Protein AF-A0A2C9JGE4-F1 (afdb_monomer)

Mean predicted aligned error: 16.13 Å

Solvent-accessible surface area (backbone atoms only — not comparable to full-atom values): 11971 Å² total; per-residue (Å²): 137,84,82,78,79,76,75,83,74,82,77,80,46,76,38,79,63,82,91,59,102,63,98,68,80,93,67,91,66,83,76,83,85,71,58,72,33,42,53,67,45,79,41,72,57,97,89,42,31,27,45,49,68,47,70,65,84,64,79,65,71,25,33,80,68,62,42,85,34,91,85,42,54,73,24,61,48,40,88,70,47,50,20,16,64,57,97,87,44,79,34,34,51,94,37,79,44,83,54,96,70,18,48,29,34,31,44,77,88,47,89,78,44,57,26,45,66,48,70,48,70,62,76,79,68,73,75,80,73,79,71,76,84,70,90,69,80,90,74,91,76,84,86,78,89,78,85,81,81,80,83,80,86,83,85,82,80,85,80,83,82,82,81,84,82,81,83,82,77,85,79,79,80,137

Organism: Biomphalaria glabrata (NCBI:txid6526)

pLDDT: mean 73.61, std 19.41, range [25.92, 98.44]

Secondary structure (DSSP, 8-state):
-------------------SSS---TTSSPPP---TTEEEEEEEETTEEEEEEEE--------SS-EE-TTSSS-EE-TTSSEEEETTEEEETT-EEEETTEEEEEE-SSTTS-PEEEEEE-------------------PPP-----PPPPP--------------PPPPP--

Foldseek 3Di:
DDDDPPPPPPPWAFADDDPDPDDDDNDDDDDDCPAQQWDWDFDADPNTTTTDIDGDDAQPQQAPQWDAQSNHSNGTDPPLGQWDDDPNDTARQVGWDQDPQWTKHWADPDRRHRTYIDTHHPPPPPPPPPPPPPPDDDDDDDDDDDDDDDDDDDDDDDDDDDDDDDDDDDDDDD

Radius of gyration: 33.03 Å; Cα contacts (8 Å, |Δi|>4): 211; chains: 1; bounding box: 76×42×100 Å

Sequence (174 aa):
MSYTTLGLTHSIFRCSCDVSEFSISLQDLPRPDFGPCANCDCVVDAGVAGWECSMVDCFDVPCVDKIPRPELCCADECPNGPNCAVNGVIISVDEVKLINGSKCYCVYEIATIPPRAVCDPITTTPKLTTRKITTTKSTTTRATTRKITTPKPTTTRATTKTTKKTTKKPIGKP

Structure (mmCIF, N/CA/C/O backbone):
data_AF-A0A2C9JGE4-F1
#
_entry.id   AF-A0A2C9JGE4-F1
#
loop_
_atom_site.group_PDB
_atom_site.id
_atom_site.type_symbol
_atom_site.label_atom_id
_atom_site.label_alt_id
_atom_site.label_comp_id
_atom_site.label_asym_id
_atom_site.label_entity_id
_atom_site.label_seq_id
_atom_site.pdbx_PDB_ins_code
_atom_site.Cartn_x
_atom_site.Cartn_y
_atom_site.Cartn_z
_atom_site.occupancy
_atom_site.B_iso_or_equiv
_atom_site.auth_seq_id
_atom_site.auth_comp_id
_atom_site.auth_asym_id
_atom_site.auth_atom_id
_atom_site.pdbx_PDB_model_num
ATOM 1 N N . MET A 1 1 ? 14.598 -17.400 10.108 1.00 33.09 1 MET A N 1
ATOM 2 C CA . MET A 1 1 ? 14.207 -16.552 8.965 1.00 33.09 1 MET A CA 1
ATOM 3 C C . MET A 1 1 ? 15.393 -16.518 8.025 1.00 33.09 1 MET A C 1
ATOM 5 O O . MET A 1 1 ? 16.404 -15.920 8.366 1.00 33.09 1 MET A O 1
ATOM 9 N N . SER A 1 2 ? 15.322 -17.283 6.939 1.00 25.92 2 SER A N 1
ATOM 10 C CA . SER A 1 2 ? 16.399 -17.385 5.955 1.00 25.92 2 SER A CA 1
ATOM 11 C C . SER A 1 2 ? 16.189 -16.295 4.914 1.00 25.92 2 SER A C 1
ATOM 13 O O . SER A 1 2 ? 15.206 -16.335 4.182 1.00 25.92 2 SER A O 1
ATOM 15 N N . TYR A 1 3 ? 17.080 -15.309 4.881 1.00 27.55 3 TYR A N 1
ATOM 16 C CA . TYR A 1 3 ? 17.153 -14.369 3.771 1.00 27.55 3 TYR A CA 1
ATOM 17 C C . TYR A 1 3 ? 17.863 -15.089 2.629 1.00 27.55 3 TYR A C 1
ATOM 19 O O . TYR A 1 3 ? 19.070 -15.319 2.687 1.00 27.55 3 TYR A O 1
ATOM 27 N N . THR A 1 4 ? 17.106 -15.525 1.626 1.00 31.81 4 THR A N 1
ATOM 28 C CA . THR A 1 4 ? 17.686 -16.026 0.382 1.00 31.81 4 THR A CA 1
ATOM 29 C C . THR A 1 4 ? 18.217 -14.817 -0.371 1.00 31.81 4 THR A C 1
ATOM 31 O O . THR A 1 4 ? 17.446 -14.029 -0.912 1.00 31.81 4 THR A O 1
ATOM 34 N N . THR A 1 5 ? 19.534 -14.638 -0.365 1.00 36.00 5 THR A N 1
ATOM 35 C CA . THR A 1 5 ? 20.222 -13.662 -1.205 1.00 36.00 5 THR A CA 1
ATOM 36 C C . THR A 1 5 ? 19.962 -14.048 -2.661 1.00 36.00 5 THR A C 1
ATOM 38 O O . THR A 1 5 ? 20.604 -14.951 -3.195 1.00 36.00 5 THR A O 1
ATOM 41 N N . LEU A 1 6 ? 18.969 -13.422 -3.295 1.00 37.75 6 LEU A N 1
ATOM 42 C CA . LEU A 1 6 ? 18.802 -13.488 -4.741 1.00 37.75 6 LEU A CA 1
ATOM 43 C C . LEU A 1 6 ? 20.005 -12.765 -5.342 1.00 37.75 6 LEU A C 1
ATOM 45 O O . LEU A 1 6 ? 20.086 -11.539 -5.319 1.00 37.75 6 LEU A O 1
ATOM 49 N N . GLY A 1 7 ? 20.986 -13.538 -5.805 1.00 36.44 7 GLY A N 1
ATOM 50 C CA . GLY A 1 7 ? 22.056 -13.006 -6.629 1.00 36.44 7 GLY A CA 1
ATOM 51 C C . GLY A 1 7 ? 21.426 -12.334 -7.842 1.00 36.44 7 GLY A C 1
ATOM 52 O O . GLY A 1 7 ? 20.781 -13.005 -8.645 1.00 36.44 7 GLY A O 1
ATOM 53 N N . LEU A 1 8 ? 21.595 -11.016 -7.958 1.00 38.72 8 LEU A N 1
ATOM 54 C CA . LEU A 1 8 ? 21.331 -10.285 -9.191 1.00 38.72 8 LEU A CA 1
ATOM 55 C C . LEU A 1 8 ? 22.283 -10.820 -10.267 1.00 38.72 8 LEU A C 1
ATOM 57 O O . LEU A 1 8 ? 23.401 -10.339 -10.443 1.00 38.72 8 LEU A O 1
ATOM 61 N N . THR A 1 9 ? 21.865 -11.861 -10.978 1.00 43.34 9 THR A N 1
ATOM 62 C CA . THR A 1 9 ? 22.486 -12.245 -12.240 1.00 43.34 9 THR A CA 1
ATOM 63 C C . THR A 1 9 ? 22.096 -11.189 -13.265 1.0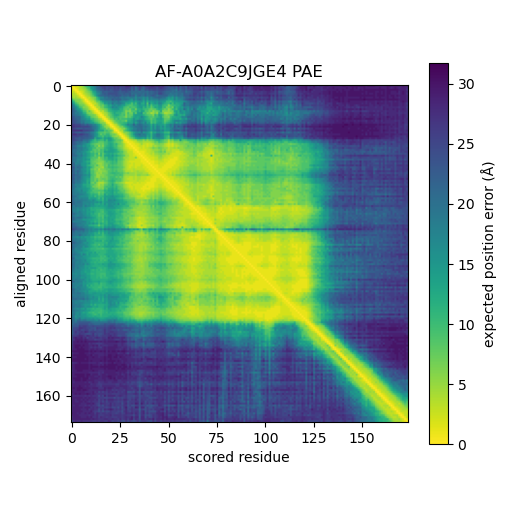0 43.34 9 THR A C 1
ATOM 65 O O . THR A 1 9 ? 20.995 -11.239 -13.814 1.00 43.34 9 THR A O 1
ATOM 68 N N . HIS A 1 10 ? 22.980 -10.216 -13.501 1.00 43.09 10 HIS A N 1
ATOM 69 C CA . HIS A 1 10 ? 22.865 -9.285 -14.622 1.00 43.09 10 HIS A CA 1
ATOM 70 C C . HIS A 1 10 ? 22.848 -10.092 -15.926 1.00 43.09 10 HIS A C 1
ATOM 72 O O . HIS A 1 10 ? 23.886 -10.516 -16.432 1.00 43.09 10 HIS A O 1
ATOM 78 N N . SER A 1 11 ? 21.656 -10.359 -16.449 1.00 47.31 11 SER A N 1
ATOM 79 C CA . SER A 1 11 ? 21.494 -10.953 -17.771 1.00 47.31 11 SER A CA 1
ATOM 80 C C . SER A 1 11 ? 21.630 -9.829 -18.788 1.00 47.31 11 SER A C 1
ATOM 82 O O . SER A 1 11 ? 20.723 -9.018 -18.943 1.00 47.31 11 SER A O 1
ATOM 84 N N . ILE A 1 12 ? 22.792 -9.740 -19.435 1.00 51.47 12 ILE A N 1
ATOM 85 C CA . ILE A 1 12 ? 23.049 -8.744 -20.478 1.00 51.47 12 ILE A CA 1
ATOM 86 C C . ILE A 1 12 ? 22.386 -9.239 -21.765 1.00 51.47 12 ILE A C 1
ATOM 88 O O . ILE A 1 12 ? 22.910 -10.120 -22.449 1.00 51.47 12 ILE A O 1
ATOM 92 N N . PHE A 1 13 ? 21.227 -8.680 -22.100 1.00 54.47 13 PHE A N 1
ATOM 93 C CA . PHE A 1 13 ? 20.600 -8.883 -23.403 1.00 54.47 13 PHE A CA 1
ATOM 94 C C . PHE A 1 13 ? 21.146 -7.830 -24.369 1.00 54.47 13 PHE A C 1
ATOM 96 O O . PHE A 1 13 ? 21.061 -6.636 -24.100 1.00 54.47 13 PHE A O 1
ATOM 103 N N . ARG A 1 14 ? 21.735 -8.248 -25.495 1.00 55.12 14 ARG A N 1
ATOM 104 C CA . ARG A 1 14 ? 22.193 -7.301 -26.523 1.00 55.12 14 ARG A CA 1
ATOM 105 C C . ARG A 1 14 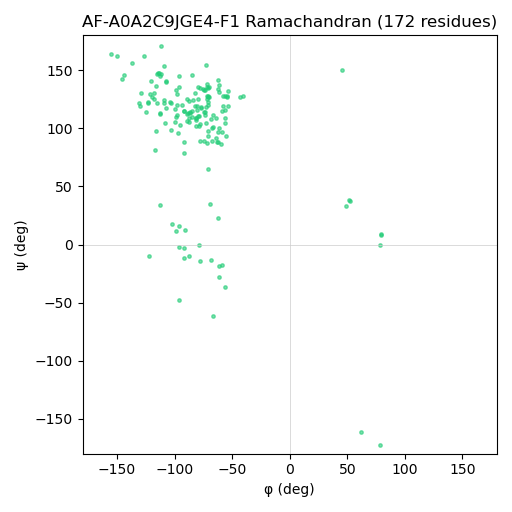? 20.985 -6.688 -27.227 1.00 55.12 14 ARG A C 1
ATOM 107 O O . ARG A 1 14 ? 20.062 -7.408 -27.599 1.00 55.12 14 ARG A O 1
ATOM 114 N N . CYS A 1 15 ? 21.006 -5.379 -27.420 1.00 62.41 15 CYS A N 1
ATOM 115 C CA . CYS A 1 15 ? 20.117 -4.675 -28.339 1.00 62.41 15 CYS A CA 1
ATOM 116 C C . CYS A 1 15 ? 20.957 -4.137 -29.498 1.00 62.41 15 CYS A C 1
ATOM 118 O O . CYS A 1 15 ? 22.181 -4.185 -29.443 1.00 62.41 15 CYS A O 1
ATOM 120 N N . SER A 1 16 ? 20.325 -3.623 -30.547 1.00 56.47 16 SER A N 1
ATOM 121 C CA . SER A 1 16 ? 21.031 -2.946 -31.633 1.00 56.47 16 SER A CA 1
ATOM 122 C C . SER A 1 16 ? 20.571 -1.493 -31.642 1.00 56.47 16 SER A C 1
ATOM 124 O O . SER A 1 16 ? 19.487 -1.199 -32.136 1.00 56.47 16 SER A O 1
ATOM 126 N N . CYS A 1 17 ? 21.349 -0.596 -31.035 1.00 54.62 17 CYS A N 1
ATOM 127 C CA . CYS A 1 17 ? 21.154 0.843 -31.184 1.00 54.62 17 CYS A CA 1
ATOM 128 C C . CYS A 1 17 ? 22.179 1.302 -32.219 1.00 54.62 17 CYS A C 1
ATOM 130 O O . CYS A 1 17 ? 23.378 1.319 -31.945 1.00 54.62 17 CYS A O 1
ATOM 132 N N . ASP A 1 18 ? 21.723 1.588 -33.433 1.00 53.44 18 ASP A N 1
ATOM 133 C CA . ASP A 1 18 ? 22.600 2.113 -34.472 1.00 53.44 18 ASP A CA 1
ATOM 134 C C . ASP A 1 18 ? 22.846 3.604 -34.196 1.00 53.44 18 ASP A C 1
ATOM 136 O O . ASP A 1 18 ? 21.903 4.393 -34.136 1.00 53.44 18 ASP A O 1
ATOM 140 N N . VAL A 1 19 ? 24.103 3.982 -33.951 1.00 53.53 19 VAL A N 1
ATOM 141 C CA . VAL A 1 19 ? 24.515 5.370 -33.644 1.00 53.53 19 VAL A CA 1
ATOM 142 C C . VAL A 1 19 ? 25.076 6.065 -34.892 1.00 53.53 19 VAL A C 1
ATOM 144 O O . VAL A 1 19 ? 25.687 7.127 -34.797 1.00 53.53 19 VAL A O 1
ATOM 147 N N . SER A 1 20 ? 24.908 5.475 -36.077 1.00 48.78 20 SER A N 1
ATOM 148 C CA . SER A 1 20 ? 25.459 6.009 -37.320 1.00 48.78 20 SER A CA 1
ATOM 149 C C . SER A 1 20 ? 24.370 6.603 -38.218 1.00 48.78 20 SER A C 1
ATOM 151 O O . SER A 1 20 ? 23.279 6.060 -38.344 1.00 48.78 20 SER A O 1
ATOM 153 N N . GLU A 1 21 ? 24.662 7.744 -38.851 1.00 54.75 21 GLU A N 1
ATOM 154 C CA . GLU A 1 21 ? 23.792 8.499 -39.776 1.00 54.75 21 GLU A CA 1
ATOM 155 C C . GLU A 1 21 ? 23.385 7.740 -41.065 1.00 54.75 21 GLU A C 1
ATOM 157 O O . GLU A 1 21 ? 23.016 8.358 -42.064 1.00 54.75 21 GLU A O 1
ATOM 162 N N . PHE A 1 22 ? 23.411 6.408 -41.087 1.00 46.97 22 PHE A N 1
ATOM 163 C CA . PHE A 1 22 ? 22.926 5.612 -42.208 1.00 46.97 22 PHE A CA 1
ATOM 164 C C . PHE A 1 22 ? 21.727 4.770 -41.791 1.00 46.97 22 PHE A C 1
ATOM 166 O O . PHE A 1 22 ? 21.766 3.971 -40.867 1.00 46.97 22 PHE A O 1
ATOM 173 N N . SER A 1 23 ? 20.631 5.005 -42.501 1.00 53.22 23 SER A N 1
ATOM 174 C CA . SER A 1 23 ? 19.290 4.497 -42.259 1.00 53.22 23 SER A CA 1
ATOM 175 C C . SER A 1 23 ? 19.237 2.969 -42.175 1.00 53.22 23 SER A C 1
ATOM 177 O O . SER A 1 23 ? 19.051 2.293 -43.186 1.00 53.22 23 SER A O 1
ATOM 179 N N . ILE A 1 24 ? 19.337 2.424 -40.966 1.00 45.03 24 ILE A N 1
ATOM 180 C CA . ILE A 1 24 ? 18.961 1.043 -40.670 1.00 45.03 24 ILE A CA 1
ATOM 181 C C . ILE A 1 24 ? 17.827 1.089 -39.647 1.00 45.03 24 ILE A C 1
ATOM 183 O O . ILE A 1 24 ? 17.885 1.780 -38.633 1.00 45.03 24 ILE A O 1
ATOM 187 N N . SER A 1 25 ? 16.731 0.423 -40.006 1.00 51.38 25 SER A N 1
ATOM 188 C CA . SER A 1 25 ? 15.467 0.414 -39.276 1.00 51.38 25 SER A CA 1
ATOM 189 C C . SER A 1 25 ? 15.673 -0.085 -37.846 1.00 51.38 25 SER A C 1
ATOM 191 O O . SER A 1 25 ? 16.226 -1.159 -37.629 1.00 51.38 25 SER A O 1
ATOM 193 N N . LEU A 1 26 ? 15.195 0.688 -36.873 1.00 48.06 26 LEU A N 1
ATOM 194 C CA . LEU A 1 26 ? 15.329 0.479 -35.427 1.00 48.06 26 LEU A CA 1
ATOM 195 C C . LEU A 1 26 ? 14.515 -0.732 -34.892 1.00 48.06 26 LEU A C 1
ATOM 197 O O . LEU A 1 26 ? 13.915 -0.637 -33.824 1.00 48.06 26 LEU A O 1
ATOM 201 N N . GLN A 1 27 ? 14.378 -1.826 -35.654 1.00 53.69 27 GLN A N 1
ATOM 202 C CA . GLN A 1 27 ? 13.270 -2.785 -35.489 1.00 53.69 27 GLN A CA 1
ATOM 203 C C . GLN A 1 27 ? 13.634 -4.249 -35.206 1.00 53.69 27 GLN A C 1
ATOM 205 O O . GLN A 1 27 ? 12.733 -5.003 -34.848 1.00 53.69 27 GLN A O 1
ATOM 210 N N . ASP A 1 28 ? 14.890 -4.689 -35.295 1.00 59.59 28 ASP A N 1
ATOM 211 C CA . ASP A 1 28 ? 15.111 -6.141 -35.441 1.00 59.59 28 ASP A CA 1
ATOM 212 C C . ASP A 1 28 ? 15.311 -6.947 -34.146 1.00 59.59 28 ASP A C 1
ATOM 214 O O . ASP A 1 28 ? 15.378 -8.175 -34.208 1.00 59.59 28 ASP A O 1
ATOM 218 N N . LEU A 1 29 ? 15.339 -6.321 -32.962 1.00 64.50 29 LEU A N 1
ATOM 219 C CA . LEU A 1 29 ? 15.321 -7.063 -31.695 1.00 64.50 29 LEU A C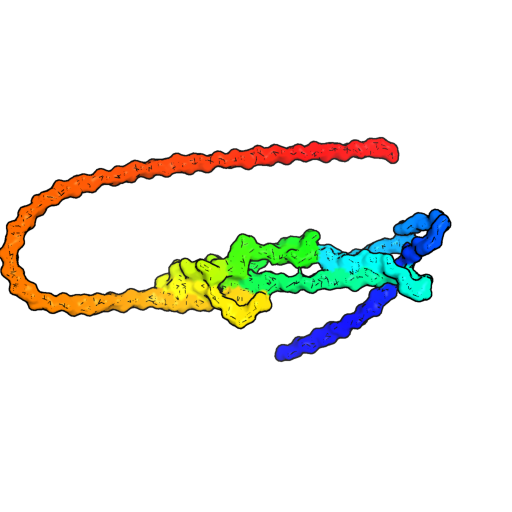A 1
ATOM 220 C C . LEU A 1 29 ? 14.145 -6.627 -30.815 1.00 64.50 29 LEU A C 1
ATOM 222 O O . LEU A 1 29 ? 14.051 -5.445 -30.471 1.00 64.50 29 LEU A O 1
ATOM 226 N N . PRO A 1 30 ? 13.252 -7.557 -30.423 1.00 77.44 30 PRO A N 1
ATOM 227 C CA . PRO A 1 30 ? 12.139 -7.221 -29.552 1.00 77.44 30 PRO A CA 1
ATOM 228 C C . PRO A 1 30 ? 12.676 -6.726 -28.206 1.00 77.44 30 PRO A C 1
ATOM 230 O O . PRO A 1 30 ? 13.569 -7.342 -27.617 1.00 77.44 30 PRO A O 1
ATOM 233 N N . ARG A 1 31 ? 12.120 -5.611 -27.715 1.00 79.19 31 ARG A N 1
ATOM 234 C CA . ARG A 1 31 ? 12.348 -5.153 -26.340 1.00 79.19 31 ARG A CA 1
ATOM 235 C C . ARG A 1 31 ? 12.010 -6.307 -25.386 1.00 79.19 31 ARG A C 1
ATOM 237 O O . ARG A 1 31 ? 10.941 -6.899 -25.549 1.00 79.19 31 ARG A O 1
ATOM 244 N N . PRO A 1 32 ? 12.879 -6.627 -24.411 1.00 83.81 32 PRO A N 1
ATOM 245 C CA . PRO A 1 32 ? 12.576 -7.631 -23.406 1.00 83.81 32 PRO A CA 1
ATOM 246 C C . PRO A 1 32 ? 11.258 -7.302 -22.701 1.00 83.81 32 PRO A C 1
ATOM 248 O O . PRO A 1 32 ? 11.073 -6.186 -22.209 1.00 83.81 32 PRO A O 1
ATOM 251 N N . ASP A 1 33 ? 10.347 -8.269 -22.664 1.00 86.88 33 ASP A N 1
ATOM 252 C CA . ASP A 1 33 ? 9.086 -8.145 -21.942 1.00 86.88 33 ASP A CA 1
ATOM 253 C C . ASP A 1 33 ? 9.256 -8.694 -20.523 1.00 86.88 33 ASP A C 1
ATOM 255 O O . ASP A 1 33 ? 9.058 -9.878 -20.252 1.00 86.88 33 ASP A O 1
ATOM 259 N N . PHE A 1 34 ? 9.686 -7.820 -19.618 1.00 85.62 34 PHE A N 1
ATOM 260 C CA . PHE A 1 34 ? 9.758 -8.097 -18.182 1.00 85.62 34 PHE A CA 1
ATOM 261 C C . PHE A 1 34 ? 8.513 -7.571 -17.438 1.00 85.62 34 PHE A C 1
ATOM 263 O O . PHE A 1 34 ? 8.528 -7.436 -16.213 1.00 85.62 34 PHE A O 1
ATOM 270 N N . GLY A 1 35 ? 7.431 -7.262 -18.161 1.00 87.69 35 GLY A N 1
ATOM 271 C CA . GLY A 1 35 ? 6.208 -6.698 -17.598 1.00 87.69 35 GLY A CA 1
ATOM 272 C C . GLY A 1 35 ? 6.286 -5.192 -17.302 1.00 87.69 35 GLY A C 1
ATOM 273 O O . GLY A 1 35 ? 7.257 -4.518 -17.658 1.00 87.69 35 GLY A O 1
ATOM 274 N N . PRO A 1 36 ? 5.258 -4.629 -16.637 1.00 88.50 36 PRO A N 1
ATOM 275 C CA . PRO A 1 36 ? 5.125 -3.183 -16.445 1.00 88.50 36 PRO A CA 1
ATOM 276 C C . PRO A 1 36 ? 6.183 -2.582 -15.506 1.00 88.50 36 PRO A C 1
ATOM 278 O O . PRO A 1 36 ? 6.315 -1.362 -15.453 1.00 88.50 36 PRO A O 1
ATOM 281 N N . CYS A 1 37 ? 6.921 -3.416 -14.764 1.00 88.38 37 CYS A N 1
ATOM 282 C CA . CYS A 1 37 ? 7.934 -2.985 -13.799 1.00 88.38 37 CYS A CA 1
ATOM 283 C C . CYS A 1 37 ? 9.328 -2.756 -14.353 1.00 88.38 37 CYS A C 1
ATOM 285 O O . CYS A 1 37 ? 10.176 -2.221 -13.637 1.00 88.38 37 CYS A O 1
ATOM 287 N N . ALA A 1 38 ? 9.581 -3.148 -15.595 1.00 91.62 38 ALA A N 1
ATOM 288 C CA . ALA A 1 38 ? 10.880 -2.949 -16.200 1.00 91.62 38 ALA A CA 1
ATOM 289 C C . ALA A 1 38 ? 10.845 -1.780 -17.175 1.00 91.62 38 ALA A C 1
ATOM 291 O O . ALA A 1 38 ? 10.126 -1.799 -18.182 1.00 91.62 38 ALA A O 1
ATOM 292 N N . ASN A 1 39 ? 11.696 -0.791 -16.921 1.00 89.06 39 ASN A N 1
ATOM 293 C CA . ASN A 1 39 ? 12.055 0.159 -17.951 1.00 89.06 39 ASN A CA 1
ATOM 294 C C . ASN A 1 39 ? 13.389 -0.249 -18.576 1.00 89.06 39 ASN A C 1
ATOM 296 O O . ASN A 1 39 ? 14.424 -0.202 -17.917 1.00 89.06 39 ASN A O 1
ATOM 300 N N . CYS A 1 40 ? 13.332 -0.680 -19.833 1.00 89.06 40 CYS A N 1
ATOM 301 C CA . CYS A 1 40 ? 14.493 -1.090 -20.605 1.00 89.06 40 CYS A CA 1
ATOM 302 C C . CYS A 1 40 ? 14.769 -0.059 -21.683 1.00 89.06 40 CYS A C 1
ATOM 304 O O . CYS A 1 40 ? 13.917 0.164 -22.551 1.00 89.06 40 CYS A O 1
ATOM 306 N N . ASP A 1 41 ? 15.973 0.490 -21.640 1.00 88.31 41 ASP A N 1
ATOM 307 C CA . ASP A 1 41 ? 16.486 1.421 -22.624 1.00 88.31 41 ASP A CA 1
ATOM 308 C C . ASP A 1 41 ? 17.642 0.774 -23.393 1.00 88.31 41 ASP A C 1
ATOM 310 O O . ASP A 1 41 ? 18.401 -0.054 -22.887 1.00 88.31 41 ASP A O 1
ATOM 314 N N . CYS A 1 42 ? 17.716 1.109 -24.675 1.00 86.94 42 CYS A N 1
ATOM 315 C CA . CYS A 1 42 ? 18.782 0.682 -25.569 1.00 86.94 42 CYS A CA 1
ATOM 316 C C . CYS A 1 42 ? 19.966 1.623 -25.328 1.00 86.94 42 CYS A C 1
ATOM 318 O O . CYS A 1 42 ? 19.884 2.795 -25.700 1.00 86.94 42 CYS A O 1
ATOM 320 N N . VAL A 1 43 ? 21.042 1.143 -24.707 1.00 87.00 43 VAL A N 1
ATOM 321 C CA . VAL A 1 43 ? 22.244 1.951 -24.457 1.00 87.00 43 VAL A CA 1
ATOM 322 C C . VAL A 1 43 ? 23.412 1.444 -25.290 1.00 87.00 43 VAL A C 1
ATOM 324 O O . VAL A 1 43 ? 23.530 0.250 -25.565 1.00 87.00 43 VAL A O 1
ATOM 327 N N . VAL A 1 44 ? 24.280 2.363 -25.715 1.00 85.31 44 VAL A N 1
ATOM 328 C CA . VAL A 1 44 ? 25.531 2.029 -26.403 1.00 85.31 44 VAL A CA 1
ATOM 329 C C . VAL A 1 44 ? 26.682 2.414 -25.502 1.00 85.31 44 VAL A C 1
ATOM 331 O O . VAL A 1 44 ? 26.926 3.598 -25.286 1.00 85.31 44 VAL A O 1
ATOM 334 N N . ASP A 1 45 ? 27.395 1.409 -25.009 1.00 84.69 45 ASP A N 1
ATOM 335 C CA . ASP A 1 45 ? 28.590 1.594 -24.196 1.00 84.69 45 ASP A CA 1
ATOM 336 C C . ASP A 1 45 ? 29.794 0.974 -24.912 1.00 84.69 45 ASP A C 1
ATOM 338 O O . ASP A 1 45 ? 29.730 -0.146 -25.422 1.00 84.69 45 ASP A O 1
ATOM 342 N N . ALA A 1 46 ? 30.879 1.740 -25.031 1.00 87.12 46 ALA A N 1
ATOM 343 C CA . ALA A 1 46 ? 32.095 1.358 -25.756 1.00 87.12 46 ALA A CA 1
ATOM 344 C C . ALA A 1 46 ? 31.862 0.789 -27.182 1.00 87.12 46 ALA A C 1
ATOM 346 O O . ALA A 1 46 ? 32.599 -0.082 -27.644 1.00 87.12 46 ALA A O 1
ATOM 347 N N . GLY A 1 47 ? 30.836 1.277 -27.893 1.00 84.00 47 GLY A N 1
ATOM 348 C CA . GLY A 1 47 ? 30.486 0.817 -29.246 1.00 84.00 47 GLY A CA 1
ATOM 349 C C . GLY A 1 47 ? 29.708 -0.503 -29.293 1.00 84.00 47 GLY A C 1
ATOM 350 O O . GLY A 1 47 ? 29.487 -1.042 -30.376 1.00 84.00 47 GLY A O 1
ATOM 351 N N . VAL A 1 48 ? 29.276 -1.024 -28.143 1.00 80.12 48 VAL A N 1
ATOM 352 C CA . VAL A 1 48 ? 28.408 -2.198 -28.038 1.00 80.12 48 VAL A CA 1
ATOM 353 C C . VAL A 1 48 ? 27.030 -1.750 -27.570 1.00 80.12 48 VAL A C 1
ATOM 355 O O . VAL A 1 48 ? 26.890 -1.133 -26.519 1.00 80.12 48 VAL A O 1
ATOM 358 N N . ALA A 1 49 ? 26.004 -2.084 -28.347 1.00 83.75 49 ALA A N 1
ATOM 359 C CA . ALA A 1 49 ? 24.623 -1.855 -27.959 1.00 83.75 49 ALA A CA 1
ATOM 360 C C . ALA A 1 49 ? 24.113 -2.980 -27.030 1.00 83.75 49 ALA A C 1
ATOM 362 O O . ALA A 1 49 ? 24.283 -4.176 -27.305 1.00 83.75 49 ALA A O 1
ATOM 363 N N . GLY A 1 50 ? 23.504 -2.599 -25.908 1.00 84.12 50 GLY A N 1
ATOM 364 C CA . GLY A 1 50 ? 22.929 -3.495 -24.903 1.00 84.12 50 GLY A CA 1
ATOM 365 C C . GLY A 1 50 ? 21.647 -2.933 -24.287 1.00 84.12 50 GLY A C 1
ATOM 366 O O . GLY A 1 50 ? 21.488 -1.721 -24.155 1.00 84.12 50 GLY A O 1
ATOM 367 N N . TRP A 1 51 ? 20.702 -3.813 -23.948 1.00 84.06 51 TRP A N 1
ATOM 368 C CA . TRP A 1 51 ? 19.538 -3.416 -23.165 1.00 84.06 51 TRP A CA 1
ATOM 369 C C . TRP A 1 51 ? 19.994 -3.172 -21.733 1.00 84.06 51 TRP A C 1
ATOM 371 O O . TRP A 1 51 ? 20.447 -4.097 -21.055 1.00 84.06 51 TRP A O 1
ATOM 381 N N . GLU A 1 52 ? 19.833 -1.945 -21.266 1.00 87.94 52 GLU A N 1
ATOM 382 C CA . GLU A 1 52 ? 19.937 -1.613 -19.857 1.00 87.94 52 GLU A CA 1
ATOM 383 C C . GLU A 1 52 ? 18.523 -1.540 -19.294 1.00 87.94 52 GLU A C 1
ATOM 385 O O . GLU A 1 52 ? 17.724 -0.672 -19.645 1.00 87.94 52 GLU A O 1
ATOM 390 N N . CYS A 1 53 ? 18.185 -2.521 -18.461 1.00 89.88 53 CYS A N 1
ATOM 391 C CA . CYS A 1 53 ? 16.885 -2.602 -17.821 1.00 89.88 53 CYS A CA 1
ATOM 392 C C . CYS A 1 53 ? 17.005 -2.186 -16.361 1.00 89.88 53 CYS A C 1
ATOM 394 O O . CYS A 1 53 ? 17.733 -2.800 -15.583 1.00 89.88 53 CYS A O 1
ATOM 396 N N . SER A 1 54 ? 16.229 -1.178 -15.989 1.00 91.31 54 SER A N 1
ATOM 397 C CA . SER A 1 54 ? 15.961 -0.821 -14.603 1.00 91.31 54 SER A CA 1
ATOM 398 C C . SER A 1 54 ? 14.647 -1.464 -14.167 1.00 91.31 54 SER A C 1
ATOM 400 O O . SER A 1 54 ? 13.660 -1.459 -14.907 1.00 91.31 54 SER A O 1
ATOM 402 N N . MET A 1 55 ? 14.639 -2.049 -12.972 1.00 89.50 55 MET A N 1
ATOM 403 C CA . MET A 1 55 ? 13.416 -2.525 -12.330 1.00 89.50 55 MET A CA 1
ATOM 404 C C . MET A 1 55 ? 12.959 -1.480 -11.321 1.00 89.50 55 MET A C 1
ATOM 406 O O . MET A 1 55 ? 13.766 -0.956 -10.555 1.00 89.50 55 MET A O 1
ATOM 410 N N . VAL A 1 56 ? 11.671 -1.153 -11.343 1.00 89.31 56 VAL A N 1
ATOM 411 C CA . VAL A 1 56 ? 11.076 -0.270 -10.340 1.00 89.31 56 VAL A CA 1
ATOM 412 C C . VAL A 1 56 ? 10.801 -1.092 -9.087 1.00 89.31 56 VAL A C 1
ATOM 414 O O . VAL A 1 56 ? 9.969 -1.998 -9.108 1.00 89.31 56 VAL A O 1
ATOM 417 N N . ASP A 1 57 ? 11.486 -0.759 -7.995 1.00 87.06 57 ASP A N 1
ATOM 418 C CA . ASP A 1 57 ? 11.167 -1.311 -6.682 1.00 87.06 57 ASP A CA 1
ATOM 419 C C . ASP A 1 57 ? 9.852 -0.713 -6.183 1.00 87.06 57 ASP A C 1
ATOM 421 O O . ASP A 1 57 ? 9.708 0.502 -6.011 1.00 87.06 57 ASP A O 1
ATOM 425 N N . CYS A 1 58 ? 8.876 -1.581 -5.939 1.00 85.00 58 CYS A N 1
ATOM 426 C CA . CYS A 1 58 ? 7.604 -1.180 -5.369 1.00 85.00 58 CYS A CA 1
ATOM 427 C C . CYS A 1 58 ? 7.672 -1.228 -3.848 1.00 85.00 58 CYS A C 1
ATOM 429 O O . CYS A 1 58 ? 7.962 -2.265 -3.252 1.00 85.00 58 CYS A O 1
ATOM 431 N N . PHE A 1 59 ? 7.350 -0.106 -3.211 1.00 83.81 59 PHE A N 1
ATOM 432 C CA . PHE A 1 59 ? 7.072 -0.098 -1.784 1.00 83.81 59 PHE A CA 1
ATOM 433 C C . PHE A 1 59 ? 5.656 -0.615 -1.570 1.00 83.81 59 PHE A C 1
ATOM 435 O O . PHE A 1 59 ? 4.684 0.055 -1.922 1.00 83.81 59 PHE A O 1
ATOM 442 N N . ASP A 1 60 ? 5.549 -1.811 -0.998 1.00 81.25 60 ASP A N 1
ATOM 443 C CA . ASP A 1 60 ? 4.266 -2.362 -0.589 1.00 81.25 60 ASP A CA 1
ATOM 444 C C . ASP A 1 60 ? 3.605 -1.420 0.417 1.00 81.25 60 ASP A C 1
ATOM 446 O O . ASP A 1 60 ? 4.107 -1.213 1.525 1.00 81.25 60 ASP A O 1
ATOM 450 N N . VAL A 1 61 ? 2.466 -0.841 0.029 1.00 83.19 61 VAL A N 1
ATOM 451 C CA . VAL A 1 61 ? 1.676 -0.028 0.949 1.00 83.19 61 VAL A CA 1
ATOM 452 C C . VAL A 1 61 ? 1.036 -0.970 1.978 1.00 83.19 61 VAL A C 1
ATOM 454 O O . VAL A 1 61 ? 0.315 -1.898 1.604 1.00 83.19 61 VAL A O 1
ATOM 457 N N . PRO A 1 62 ? 1.287 -0.759 3.279 1.00 84.31 62 PRO A N 1
ATOM 458 C CA . PRO A 1 62 ? 0.842 -1.662 4.332 1.00 84.31 62 PRO A CA 1
ATOM 459 C C . PRO A 1 62 ? -0.674 -1.531 4.585 1.00 84.31 62 PRO A C 1
ATOM 461 O O . PRO A 1 62 ? -1.108 -0.745 5.427 1.00 84.31 62 PRO A O 1
ATOM 464 N N . CYS A 1 63 ? -1.498 -2.299 3.867 1.00 91.12 63 CYS A N 1
ATOM 465 C CA . CYS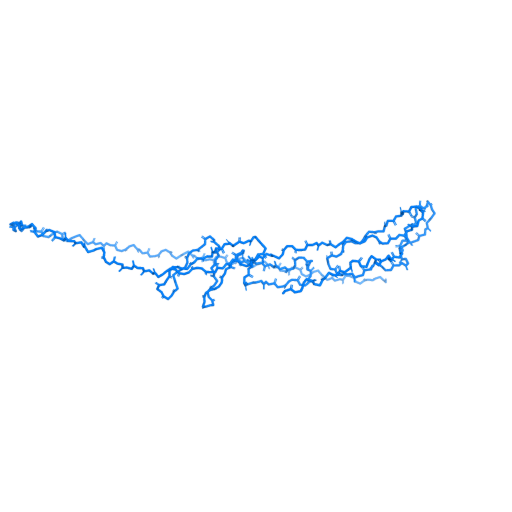 A 1 63 ? -2.951 -2.379 4.067 1.00 91.12 63 CYS A CA 1
ATOM 466 C C . CYS A 1 63 ? -3.467 -3.822 3.995 1.00 91.12 63 CYS A C 1
ATOM 468 O O . CYS A 1 63 ? -2.842 -4.692 3.387 1.00 91.12 63 CYS A O 1
ATOM 470 N N . VAL A 1 64 ? -4.616 -4.089 4.623 1.00 92.69 64 VAL A N 1
ATOM 471 C CA . VAL A 1 64 ? -5.234 -5.428 4.634 1.00 92.69 64 VAL A CA 1
ATOM 472 C C . VAL A 1 64 ? -6.240 -5.647 3.499 1.00 92.69 64 VAL A C 1
ATOM 474 O O . VAL A 1 64 ? -6.656 -6.778 3.265 1.00 92.69 64 VAL A O 1
ATOM 477 N N . ASP A 1 65 ? -6.629 -4.589 2.787 1.00 91.88 65 ASP A N 1
ATOM 478 C CA . ASP A 1 65 ? -7.617 -4.580 1.698 1.00 91.88 65 ASP A CA 1
ATOM 479 C C . ASP A 1 65 ? -6.991 -4.276 0.327 1.00 91.88 65 ASP A C 1
ATOM 481 O O . ASP A 1 65 ? -7.609 -3.655 -0.539 1.00 91.88 65 ASP A O 1
ATOM 485 N N . LYS A 1 66 ? -5.752 -4.738 0.145 1.00 92.06 66 LYS A N 1
ATOM 486 C CA . LYS A 1 66 ? -4.950 -4.587 -1.071 1.00 92.06 66 LYS A CA 1
ATOM 487 C C . LYS A 1 66 ? -5.702 -5.111 -2.303 1.00 92.06 66 LYS A C 1
ATOM 489 O O . LYS A 1 66 ? -6.136 -6.267 -2.318 1.00 92.06 66 LYS A O 1
ATOM 494 N N . ILE A 1 67 ? -5.830 -4.287 -3.345 1.00 92.25 67 ILE A N 1
ATOM 495 C CA . ILE A 1 67 ? -6.420 -4.685 -4.632 1.00 92.25 67 ILE A CA 1
ATOM 496 C C . ILE A 1 67 ? -5.308 -4.790 -5.685 1.00 92.25 67 ILE A C 1
ATOM 498 O O . ILE A 1 67 ? -4.721 -3.759 -6.016 1.00 92.25 67 ILE A O 1
ATOM 502 N N . PRO A 1 68 ? -5.054 -5.983 -6.258 1.00 88.25 68 PRO A N 1
ATOM 503 C CA . PRO A 1 68 ? -4.029 -6.151 -7.282 1.00 88.25 68 PRO A CA 1
ATOM 504 C C . PRO A 1 68 ? -4.464 -5.551 -8.630 1.00 88.25 68 PRO A C 1
ATOM 506 O O . PRO A 1 68 ? -5.566 -5.814 -9.121 1.00 88.25 68 PRO A O 1
ATOM 509 N N . ARG A 1 69 ? -3.569 -4.781 -9.252 1.00 89.75 69 ARG A N 1
ATOM 510 C CA . ARG A 1 69 ? -3.689 -4.153 -10.583 1.00 89.75 69 ARG A CA 1
ATOM 511 C C . ARG A 1 69 ? -2.616 -4.688 -11.545 1.00 89.75 69 ARG A C 1
ATOM 513 O O . ARG A 1 69 ? -1.591 -4.033 -11.720 1.00 89.75 69 ARG A O 1
ATOM 520 N N . PRO A 1 70 ? -2.800 -5.864 -12.170 1.00 84.44 70 PRO A N 1
ATOM 521 C CA . PRO A 1 70 ? -1.761 -6.507 -12.988 1.00 84.44 70 PRO A CA 1
ATOM 522 C C . PRO A 1 70 ? -1.259 -5.654 -14.168 1.00 84.44 70 PRO A C 1
ATOM 524 O O . PRO A 1 70 ? -0.207 -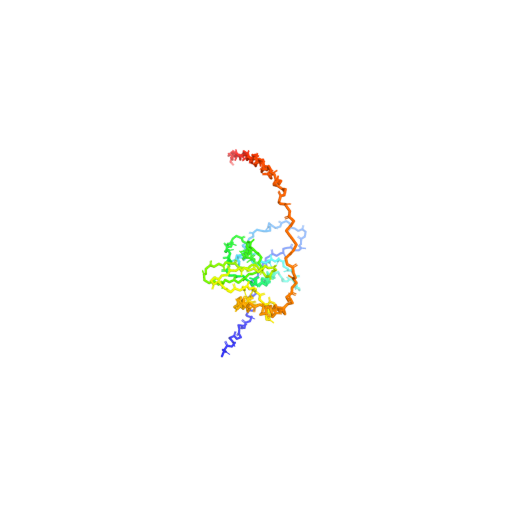5.937 -14.733 1.00 84.44 70 PRO A O 1
ATOM 527 N N . GLU A 1 71 ? -2.008 -4.625 -14.559 1.00 88.44 71 GLU A N 1
ATOM 528 C CA . GLU A 1 71 ? -1.648 -3.656 -15.591 1.00 88.44 71 GLU A CA 1
ATOM 529 C C . GLU A 1 71 ? -0.649 -2.573 -15.139 1.00 88.44 71 GLU A C 1
ATOM 531 O O . GLU A 1 71 ? -0.094 -1.868 -15.982 1.00 88.44 71 GLU A O 1
ATOM 536 N N . LEU A 1 72 ? -0.421 -2.419 -13.834 1.00 87.75 72 LEU A N 1
ATOM 537 C CA . LEU A 1 72 ? 0.521 -1.462 -13.252 1.00 87.75 72 LEU A CA 1
ATOM 538 C C . LEU A 1 72 ? 1.728 -2.204 -12.671 1.00 87.75 72 LEU A C 1
ATOM 540 O O . LEU A 1 72 ? 1.620 -3.356 -12.269 1.00 87.75 72 LEU A O 1
ATOM 544 N N . CYS A 1 73 ? 2.883 -1.539 -12.597 1.00 86.50 73 CYS A N 1
ATOM 545 C CA . CYS A 1 73 ? 4.043 -2.126 -11.927 1.00 86.50 73 CYS A CA 1
ATOM 546 C C . CYS A 1 73 ? 3.801 -2.279 -10.421 1.00 86.50 73 CYS A C 1
ATOM 548 O O . CYS A 1 73 ? 3.775 -3.379 -9.878 1.00 86.50 73 CYS A O 1
ATOM 550 N N . CYS A 1 74 ? 3.586 -1.145 -9.755 1.00 84.69 74 CYS A N 1
ATOM 551 C CA . CYS A 1 74 ? 3.278 -1.099 -8.335 1.00 84.69 74 CYS A CA 1
ATOM 552 C C . CYS A 1 74 ? 1.766 -1.135 -8.203 1.00 84.69 74 CYS A C 1
ATOM 554 O O . CYS A 1 74 ? 1.083 -0.118 -8.115 1.00 84.69 74 CYS A O 1
ATOM 556 N N . ALA A 1 75 ? 1.272 -2.353 -8.355 1.00 64.88 75 ALA A N 1
ATOM 557 C CA . ALA A 1 75 ? -0.101 -2.689 -8.666 1.00 64.88 75 ALA A CA 1
ATOM 558 C C . ALA A 1 75 ? -1.059 -2.634 -7.484 1.00 64.88 75 ALA A C 1
ATOM 560 O O . ALA A 1 75 ? -2.233 -2.949 -7.637 1.00 64.88 75 ALA A O 1
ATOM 561 N N . ASP A 1 76 ? -0.579 -2.297 -6.302 1.00 84.00 76 ASP A N 1
ATOM 562 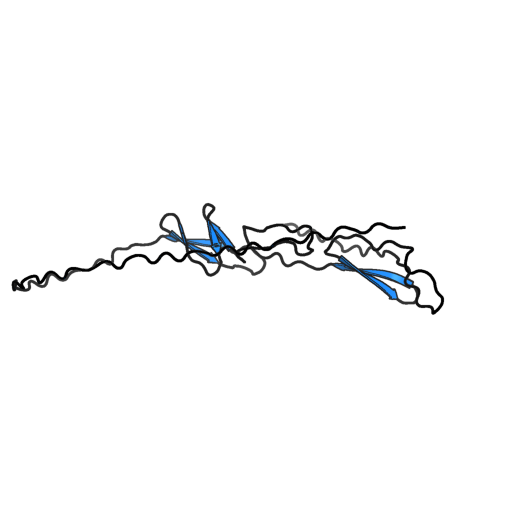C CA . ASP A 1 76 ? -1.366 -2.515 -5.115 1.00 84.00 76 ASP A CA 1
ATOM 563 C C . ASP A 1 76 ? -1.967 -1.217 -4.621 1.00 84.00 76 ASP A C 1
ATOM 565 O O . ASP A 1 76 ? -1.335 -0.389 -3.965 1.00 84.00 76 ASP A O 1
ATOM 569 N N . GLU A 1 77 ? -3.230 -1.046 -4.984 1.00 88.56 77 GLU A N 1
ATOM 570 C CA . GLU A 1 77 ? -4.037 0.055 -4.504 1.00 88.56 77 GLU A CA 1
ATOM 571 C C . GLU A 1 77 ? -4.631 -0.331 -3.148 1.00 88.56 77 GLU A C 1
ATOM 573 O O . GLU A 1 77 ? -5.310 -1.352 -3.012 1.00 88.56 77 GLU A O 1
ATOM 578 N N . CYS A 1 78 ? -4.381 0.507 -2.146 1.00 90.94 78 CYS A N 1
ATOM 579 C CA . CYS A 1 78 ? -5.057 0.449 -0.857 1.00 90.94 78 CYS A CA 1
ATOM 580 C C . CYS A 1 78 ? -6.196 1.476 -0.884 1.00 90.94 78 CYS A C 1
ATOM 582 O O . CYS A 1 78 ? -5.941 2.662 -0.645 1.00 90.94 78 CYS A O 1
ATOM 584 N N . PRO A 1 79 ? -7.444 1.080 -1.197 1.00 91.50 79 PRO A N 1
ATOM 585 C CA . PRO A 1 79 ? -8.537 2.026 -1.433 1.00 91.50 79 PRO A CA 1
ATOM 586 C C . PRO A 1 79 ? -8.849 2.892 -0.205 1.00 91.50 79 PRO A C 1
ATOM 588 O O . PRO A 1 79 ? -9.291 4.030 -0.349 1.00 91.50 79 PRO A O 1
ATOM 591 N N . ASN A 1 80 ? -8.587 2.376 1.000 1.00 91.38 80 ASN A N 1
ATOM 592 C CA . ASN A 1 80 ? -8.765 3.089 2.268 1.00 91.38 80 ASN A CA 1
ATOM 593 C C . ASN A 1 80 ? -7.440 3.615 2.854 1.00 91.38 80 ASN A C 1
ATOM 595 O O . ASN A 1 80 ? -7.369 3.915 4.050 1.00 91.38 80 ASN A O 1
ATOM 599 N N . GLY A 1 81 ? -6.388 3.693 2.032 1.00 91.38 81 GLY A N 1
ATOM 600 C CA . GLY A 1 81 ? -5.023 3.951 2.480 1.00 91.38 81 GLY A CA 1
ATOM 601 C C . GLY A 1 81 ? -4.513 2.848 3.414 1.00 91.38 81 GLY A C 1
ATOM 602 O O . GLY A 1 81 ? -5.068 1.750 3.443 1.00 91.38 81 GLY A O 1
ATOM 603 N N . PRO A 1 82 ? -3.462 3.113 4.196 1.00 92.44 82 PRO A N 1
ATOM 604 C CA . PRO A 1 82 ? -2.993 2.172 5.201 1.00 92.44 82 PRO A CA 1
ATOM 605 C C . PRO A 1 82 ? -4.061 1.884 6.259 1.00 92.44 82 PRO A C 1
ATOM 607 O O . PRO A 1 82 ? -4.683 2.796 6.816 1.00 92.44 82 PRO A O 1
ATOM 610 N N . ASN A 1 83 ? -4.283 0.603 6.533 1.00 95.69 83 ASN A N 1
ATOM 611 C CA . ASN A 1 83 ? -5.358 0.156 7.407 1.00 95.69 83 ASN A CA 1
ATOM 612 C C . ASN A 1 83 ? -5.062 -1.206 8.036 1.00 95.69 83 ASN A C 1
ATOM 614 O O . ASN A 1 83 ? -4.176 -1.946 7.606 1.00 95.69 83 ASN A O 1
ATOM 618 N N . CYS A 1 84 ? -5.824 -1.516 9.077 1.00 96.69 84 CYS A N 1
ATOM 619 C CA . CYS A 1 84 ? -5.812 -2.792 9.773 1.00 96.69 84 CYS A CA 1
ATOM 620 C C . CYS A 1 84 ? -7.238 -3.356 9.849 1.00 96.69 84 CYS A C 1
ATOM 622 O O . CYS A 1 84 ? -8.211 -2.623 9.667 1.00 96.69 84 CYS A O 1
ATOM 624 N N . ALA A 1 85 ? -7.386 -4.655 10.127 1.00 97.00 85 ALA A N 1
ATOM 625 C CA . ALA A 1 85 ? -8.699 -5.277 10.310 1.00 97.00 85 ALA A CA 1
ATOM 626 C C . ALA A 1 85 ? -8.858 -5.909 11.692 1.00 97.00 85 ALA A C 1
ATOM 628 O O . ALA A 1 85 ? -7.958 -6.577 12.199 1.00 97.00 85 ALA A O 1
ATOM 629 N N . VAL A 1 86 ? -10.055 -5.757 12.261 1.00 97.69 86 VAL A N 1
ATOM 630 C CA . VAL A 1 86 ? -10.496 -6.445 13.481 1.00 97.69 86 VAL A CA 1
ATOM 631 C C . VAL A 1 86 ? -11.869 -7.042 13.224 1.00 97.69 86 VAL A C 1
ATOM 633 O O . VAL A 1 86 ? -12.807 -6.317 12.904 1.00 97.69 86 VAL A O 1
ATOM 636 N N . ASN A 1 87 ? -12.010 -8.362 13.372 1.00 96.00 87 ASN A N 1
ATOM 637 C CA . ASN A 1 87 ? -13.280 -9.075 13.167 1.00 96.00 87 ASN A CA 1
ATOM 638 C C . ASN A 1 87 ? -13.950 -8.759 11.811 1.00 96.00 87 ASN A C 1
ATOM 640 O O . ASN A 1 87 ? -15.165 -8.603 11.734 1.00 96.00 87 ASN A O 1
ATOM 644 N N . GLY A 1 88 ? -13.149 -8.614 10.749 1.00 95.44 88 GLY A N 1
ATOM 645 C CA . GLY A 1 88 ? -13.625 -8.275 9.402 1.00 95.44 88 GLY A CA 1
ATOM 646 C C . GLY A 1 88 ? -13.956 -6.794 9.176 1.00 95.44 88 GLY A C 1
ATOM 647 O O . GLY A 1 88 ? -14.335 -6.424 8.069 1.00 95.44 88 GLY A O 1
ATOM 648 N N . VAL A 1 89 ? -13.799 -5.933 10.185 1.00 97.19 89 VAL A N 1
ATOM 649 C CA . VAL A 1 89 ? -13.979 -4.482 10.053 1.00 97.19 89 VAL A CA 1
ATOM 650 C C . VAL A 1 89 ? -12.631 -3.830 9.766 1.00 97.19 89 VAL A C 1
ATOM 652 O O . VAL A 1 89 ? -11.719 -3.920 10.586 1.00 97.19 89 VAL A O 1
ATOM 655 N N . ILE A 1 90 ? -12.527 -3.148 8.625 1.00 97.31 90 ILE A N 1
ATOM 656 C CA . ILE A 1 90 ? -11.360 -2.338 8.250 1.00 97.31 90 ILE A CA 1
ATOM 657 C C . ILE A 1 90 ? -11.377 -1.033 9.051 1.00 97.31 90 ILE A C 1
ATOM 659 O O . ILE A 1 90 ? -12.423 -0.384 9.159 1.00 97.31 90 ILE A O 1
ATOM 663 N N . ILE A 1 91 ? -10.235 -0.649 9.610 1.00 97.44 91 ILE A N 1
ATOM 664 C CA . ILE A 1 91 ? -10.016 0.587 10.366 1.00 97.44 91 ILE A CA 1
ATOM 665 C C . ILE A 1 91 ? -8.864 1.324 9.677 1.00 97.44 91 ILE A C 1
ATOM 667 O O . ILE A 1 91 ? -7.789 0.750 9.519 1.00 97.44 91 ILE A O 1
ATOM 671 N N . SER A 1 92 ? -9.070 2.563 9.235 1.00 96.38 92 SER A N 1
ATOM 672 C CA . SER A 1 92 ? -7.969 3.384 8.708 1.00 96.38 92 SER A CA 1
ATOM 673 C C . SER A 1 92 ? -7.062 3.860 9.849 1.00 96.38 92 SER A C 1
ATOM 675 O O . SER A 1 92 ? -7.514 3.972 10.987 1.00 96.38 92 SER A O 1
ATOM 677 N N . VAL A 1 93 ? -5.787 4.156 9.573 1.00 94.38 93 VAL A N 1
ATOM 678 C CA . VAL A 1 93 ? -4.821 4.538 10.629 1.00 94.38 93 VAL A CA 1
ATOM 679 C C . VAL A 1 93 ? -5.265 5.742 11.469 1.00 94.38 93 VAL A C 1
ATOM 681 O O . VAL A 1 93 ? -5.078 5.733 12.683 1.00 94.38 93 VAL A O 1
ATOM 684 N N . ASP A 1 94 ? -5.918 6.727 10.859 1.00 94.06 94 ASP A N 1
ATOM 685 C CA . ASP A 1 94 ? -6.396 7.930 11.555 1.00 94.06 94 ASP A CA 1
ATOM 686 C C . ASP A 1 94 ? -7.829 7.788 12.101 1.00 94.06 94 ASP A C 1
ATOM 688 O O . ASP A 1 94 ? -8.468 8.769 12.492 1.00 94.06 94 ASP A O 1
ATOM 692 N N . GLU A 1 95 ? -8.360 6.564 12.122 1.00 97.06 95 GLU A N 1
ATOM 693 C CA . GLU A 1 95 ? -9.721 6.263 12.542 1.00 97.06 95 GLU A CA 1
ATOM 694 C C . GLU A 1 95 ? -9.751 5.427 13.828 1.00 97.06 95 GLU A C 1
ATOM 696 O O . GLU A 1 95 ? -8.916 4.562 14.093 1.00 97.06 95 GLU A O 1
ATOM 701 N N . VAL A 1 96 ? -10.787 5.663 14.630 1.00 97.88 96 VAL A N 1
ATOM 702 C CA . VAL A 1 96 ? -11.122 4.846 15.791 1.00 97.88 96 VAL A CA 1
ATOM 703 C C . VAL A 1 96 ? -12.515 4.258 15.595 1.00 97.88 96 VAL A C 1
ATOM 705 O O . VAL A 1 96 ? -13.480 5.007 15.434 1.00 97.88 96 VAL A O 1
ATOM 708 N N . LYS A 1 97 ? -12.651 2.934 15.717 1.00 97.75 97 LYS A N 1
ATOM 709 C CA . LYS A 1 97 ? -13.949 2.241 15.664 1.00 97.75 97 LYS A CA 1
ATOM 710 C C . LYS A 1 97 ? -14.304 1.576 16.984 1.00 97.75 97 LYS A C 1
ATOM 712 O O . LYS A 1 97 ? -13.441 1.085 17.704 1.00 97.75 97 LYS A O 1
ATOM 717 N N . LEU A 1 98 ? -15.599 1.541 17.291 1.00 97.62 98 LEU A N 1
ATOM 718 C CA . LEU A 1 98 ? -16.129 0.747 18.396 1.00 97.62 98 LEU A CA 1
ATOM 719 C C . LEU A 1 98 ? -16.533 -0.631 17.875 1.00 97.62 98 LEU A C 1
ATOM 721 O O . LEU A 1 98 ? -17.453 -0.740 17.067 1.00 97.62 98 LEU A O 1
ATOM 725 N N . ILE A 1 99 ? -15.846 -1.675 18.331 1.00 97.62 99 ILE A N 1
ATOM 726 C CA . ILE A 1 99 ? -16.057 -3.058 17.895 1.00 97.62 99 ILE A CA 1
ATOM 727 C C . ILE A 1 99 ? -16.204 -3.919 19.147 1.00 97.62 99 ILE A C 1
ATOM 729 O O . ILE A 1 99 ? -15.299 -3.973 19.975 1.00 97.62 99 ILE A O 1
ATOM 733 N N . ASN A 1 100 ? -17.357 -4.574 19.307 1.00 96.12 100 ASN A N 1
ATOM 734 C CA . ASN A 1 100 ? -17.653 -5.474 20.433 1.00 96.12 100 ASN A CA 1
ATOM 735 C C . ASN A 1 100 ? -17.409 -4.864 21.831 1.00 96.12 100 ASN A C 1
ATOM 737 O O . ASN A 1 100 ? -16.943 -5.547 22.737 1.00 96.12 100 ASN A O 1
ATOM 741 N N . GLY A 1 101 ? -17.710 -3.574 22.015 1.00 95.00 101 GLY A N 1
ATOM 742 C CA . GLY A 1 101 ? -17.506 -2.886 23.299 1.00 95.00 101 GLY A CA 1
ATOM 743 C C . GLY A 1 101 ? -16.061 -2.448 23.573 1.00 95.00 101 GLY A C 1
ATOM 744 O O . GLY A 1 101 ? -15.770 -1.979 24.673 1.00 95.00 101 GLY A O 1
ATOM 745 N N . SER A 1 102 ? -15.178 -2.546 22.578 1.00 97.94 102 SER A N 1
ATOM 746 C CA . SER A 1 102 ? -13.803 -2.043 22.625 1.00 97.94 102 SER A CA 1
ATOM 747 C C . SER A 1 102 ? -13.595 -0.910 21.624 1.00 97.94 102 SER A C 1
ATOM 749 O O . SER A 1 102 ? -14.204 -0.883 20.555 1.00 97.94 102 SER A O 1
ATOM 751 N N . LYS A 1 103 ? -12.719 0.030 21.972 1.00 97.75 103 LYS A N 1
ATOM 752 C CA . LYS A 1 103 ? -12.212 1.091 21.105 1.00 97.75 103 LYS A CA 1
ATOM 753 C C . LYS A 1 103 ? -10.987 0.555 20.362 1.00 97.75 103 LYS A C 1
ATOM 755 O O . LYS A 1 103 ? -9.944 0.361 20.976 1.00 97.75 103 LYS A O 1
ATOM 760 N N . CYS A 1 104 ? -11.119 0.323 19.064 1.00 98.44 104 CYS A N 1
ATOM 761 C CA . CYS A 1 104 ? -10.061 -0.205 18.210 1.00 98.44 104 CYS A CA 1
ATOM 762 C C . CYS A 1 104 ? -9.497 0.874 17.277 1.00 98.44 104 CYS A C 1
ATOM 764 O O . CYS A 1 104 ? -10.255 1.687 16.744 1.00 98.44 104 CYS A O 1
ATOM 766 N N . TYR A 1 105 ? -8.181 0.870 17.077 1.00 97.94 105 TYR A N 1
ATOM 767 C CA . TYR A 1 105 ? -7.436 1.773 16.190 1.00 97.94 105 TYR A CA 1
ATOM 768 C C . TYR A 1 105 ? -6.192 1.063 15.642 1.00 97.94 105 TYR A C 1
ATOM 770 O O . TYR A 1 105 ? -5.772 0.042 16.193 1.00 97.94 105 TYR A O 1
ATOM 778 N N . CYS A 1 106 ? -5.605 1.574 14.559 1.00 97.25 106 CYS A N 1
ATOM 779 C CA . CYS A 1 106 ? -4.384 0.996 13.995 1.00 97.25 106 CYS A CA 1
ATOM 780 C C . CYS A 1 106 ? -3.135 1.727 14.486 1.00 97.25 106 CYS A C 1
ATOM 782 O O . CYS A 1 106 ? -3.139 2.943 14.665 1.00 97.25 106 CYS A O 1
ATOM 784 N N . VAL A 1 107 ? -2.048 0.984 14.678 1.00 96.12 107 VAL A N 1
ATOM 785 C CA . VAL A 1 107 ? -0.751 1.516 15.105 1.00 96.12 107 VAL A CA 1
ATOM 786 C C . VAL A 1 107 ? 0.334 1.008 14.166 1.00 96.12 107 VAL A C 1
ATOM 788 O O . VAL A 1 107 ? 0.427 -0.195 13.912 1.00 96.12 107 VAL A O 1
ATOM 791 N N . TYR A 1 108 ? 1.172 1.920 13.676 1.00 93.06 108 TYR A N 1
ATOM 792 C CA . TYR A 1 108 ? 2.385 1.560 12.949 1.00 93.06 108 TYR A CA 1
ATOM 793 C C . TYR A 1 108 ? 3.487 1.116 13.901 1.00 93.06 108 TYR A C 1
ATOM 795 O O . TYR A 1 108 ? 3.777 1.787 14.890 1.00 93.06 108 TYR A O 1
ATOM 803 N N . GLU A 1 109 ? 4.145 0.018 13.551 1.00 88.31 109 GLU A N 1
ATOM 804 C CA . GLU A 1 109 ? 5.426 -0.359 14.152 1.00 88.31 109 GLU A CA 1
ATOM 805 C C . GLU A 1 109 ? 6.589 0.100 13.274 1.00 88.31 109 GLU A C 1
ATOM 807 O O . GLU A 1 109 ? 7.542 0.704 13.757 1.00 88.31 109 GLU A O 1
ATOM 812 N N . ILE A 1 110 ? 6.489 -0.175 11.970 1.00 85.69 110 ILE A N 1
ATOM 813 C CA . ILE A 1 110 ? 7.491 0.121 10.945 1.00 85.69 110 ILE A CA 1
ATOM 814 C C . ILE A 1 110 ? 6.733 0.469 9.658 1.00 85.69 110 ILE A C 1
ATOM 816 O O . ILE A 1 110 ? 5.711 -0.149 9.368 1.00 85.69 110 ILE A O 1
ATOM 820 N N . ALA A 1 111 ? 7.225 1.432 8.873 1.00 80.38 111 ALA A N 1
ATOM 821 C CA . ALA A 1 111 ? 6.559 1.906 7.652 1.00 80.38 111 ALA A CA 1
ATOM 822 C C . ALA A 1 111 ? 6.369 0.827 6.563 1.00 80.38 111 ALA A C 1
ATOM 824 O O . ALA A 1 111 ? 5.548 1.004 5.6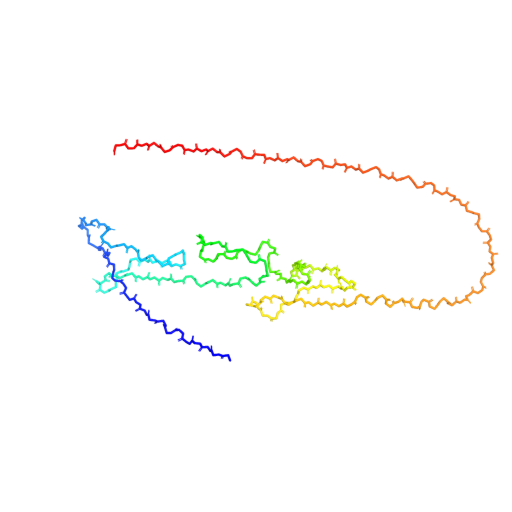72 1.00 80.38 111 ALA A O 1
ATOM 825 N N . THR A 1 112 ? 7.116 -0.278 6.630 1.00 80.94 112 THR A N 1
ATOM 826 C CA . THR A 1 112 ? 7.081 -1.384 5.660 1.00 80.94 112 THR A CA 1
ATOM 827 C C . THR A 1 112 ? 6.175 -2.545 6.076 1.00 80.94 112 THR A C 1
ATOM 829 O O . THR A 1 112 ? 6.065 -3.520 5.339 1.00 80.94 112 THR A O 1
ATOM 832 N N . ILE A 1 113 ? 5.549 -2.486 7.257 1.00 84.12 113 ILE A N 1
ATOM 833 C CA . ILE A 1 113 ? 4.705 -3.564 7.791 1.00 84.12 113 ILE A CA 1
ATOM 834 C C . ILE A 1 113 ? 3.259 -3.057 7.912 1.00 84.12 113 ILE A C 1
ATOM 836 O O . ILE A 1 113 ? 3.064 -1.940 8.401 1.00 84.12 113 ILE A O 1
ATOM 840 N N . PRO A 1 114 ? 2.243 -3.856 7.508 1.00 85.25 114 PRO A N 1
ATOM 841 C CA . PRO A 1 114 ? 0.829 -3.613 7.813 1.00 85.25 114 PRO A CA 1
ATOM 842 C C . PRO A 1 114 ? 0.631 -3.112 9.249 1.00 85.25 114 PRO A C 1
ATOM 844 O O . PRO A 1 114 ? 1.138 -3.748 10.177 1.00 85.25 114 PRO A O 1
ATOM 847 N N . PRO A 1 115 ? -0.075 -1.987 9.473 1.00 92.62 115 PRO A N 1
ATOM 848 C CA . PRO A 1 115 ? -0.292 -1.499 10.823 1.00 92.62 115 PRO A CA 1
ATOM 849 C C . PRO A 1 115 ? -1.096 -2.536 11.616 1.00 92.62 115 PRO A C 1
ATOM 851 O O . PRO A 1 115 ? -2.017 -3.175 11.099 1.00 92.62 115 PRO A O 1
ATOM 854 N N . ARG A 1 116 ? -0.754 -2.715 12.893 1.00 96.06 116 ARG A N 1
ATOM 855 C CA . ARG A 1 116 ? -1.463 -3.652 13.771 1.00 96.06 116 ARG A CA 1
ATOM 856 C C . ARG A 1 116 ? -2.686 -2.985 14.382 1.00 96.06 116 ARG A C 1
ATOM 858 O O . ARG A 1 116 ? -2.653 -1.804 14.724 1.00 96.06 116 ARG A O 1
ATOM 865 N N . ALA A 1 117 ? -3.750 -3.752 14.580 1.00 97.31 117 ALA A N 1
ATOM 866 C CA . ALA A 1 117 ? -4.895 -3.277 15.338 1.00 97.31 117 ALA A CA 1
ATOM 867 C C . ALA A 1 117 ? -4.638 -3.371 16.846 1.00 97.31 117 ALA A C 1
ATOM 869 O O . ALA A 1 117 ? -4.166 -4.394 17.344 1.00 97.31 117 ALA A O 1
ATOM 870 N N . VAL A 1 118 ? -5.003 -2.323 17.576 1.00 97.88 118 VAL A N 1
ATOM 871 C CA . VAL A 1 118 ? -5.003 -2.277 19.041 1.00 97.88 118 VAL A CA 1
ATOM 872 C C . VAL A 1 118 ? -6.422 -1.968 19.496 1.00 97.88 118 VAL A C 1
ATOM 874 O O . VAL A 1 118 ? -7.037 -1.031 18.992 1.00 97.88 118 VAL A O 1
ATOM 877 N N . CYS A 1 119 ? -6.955 -2.768 20.420 1.00 98.00 119 CYS A N 1
ATOM 878 C CA . CYS A 1 119 ? -8.319 -2.638 20.927 1.00 98.00 119 CYS A CA 1
ATOM 879 C C . CYS A 1 119 ? -8.322 -2.516 22.449 1.00 98.00 119 CYS A C 1
ATOM 881 O O . CYS A 1 119 ? -8.031 -3.485 23.148 1.00 98.00 119 CYS A O 1
ATOM 883 N N . ASP A 1 120 ? -8.733 -1.354 22.946 1.00 96.94 120 ASP A N 1
ATOM 884 C CA . ASP A 1 120 ? -8.863 -1.086 24.375 1.00 96.94 120 ASP A CA 1
ATOM 885 C C . ASP A 1 120 ? -10.327 -1.262 24.805 1.00 96.94 120 ASP A C 1
ATOM 887 O O . ASP A 1 120 ? -11.220 -0.689 24.170 1.00 96.94 120 ASP A O 1
ATOM 891 N N . PRO A 1 121 ? -10.633 -2.025 25.869 1.00 95.38 121 PRO A N 1
ATOM 892 C CA . PRO A 1 121 ? -12.003 -2.153 26.347 1.00 95.38 121 PRO A CA 1
ATOM 893 C C . PRO A 1 121 ? -12.533 -0.785 26.783 1.00 95.38 121 PRO A C 1
ATOM 895 O O . PRO A 1 121 ? -11.840 -0.027 27.471 1.00 95.38 121 PRO A O 1
ATOM 898 N N . ILE A 1 122 ? -13.781 -0.468 26.424 1.00 92.88 122 ILE A N 1
ATOM 899 C CA . ILE A 1 122 ? -14.432 0.740 26.931 1.00 92.88 122 ILE A CA 1
ATOM 900 C C . ILE A 1 122 ? -14.721 0.490 28.408 1.00 92.88 122 ILE A C 1
ATOM 902 O O . ILE A 1 122 ? -15.743 -0.081 28.787 1.00 92.88 122 ILE A O 1
ATOM 906 N N . THR A 1 123 ? -13.798 0.908 29.266 1.00 84.12 123 THR A N 1
ATOM 907 C CA . THR A 1 123 ? -14.014 0.921 30.707 1.00 84.12 123 THR A CA 1
ATOM 908 C C . THR A 1 123 ? -14.993 2.043 31.002 1.00 84.12 123 THR A C 1
ATOM 910 O O . THR A 1 123 ? -14.630 3.177 31.308 1.00 84.12 123 THR A O 1
ATOM 913 N N . THR A 1 124 ? -16.283 1.725 30.926 1.00 68.69 124 THR A N 1
ATOM 914 C CA . THR A 1 124 ? -17.313 2.502 31.607 1.00 68.69 124 THR A CA 1
ATOM 915 C C . THR A 1 124 ? -17.168 2.233 33.096 1.00 68.69 124 THR A C 1
ATOM 917 O O . THR A 1 124 ? -18.040 1.620 33.702 1.00 68.69 124 THR A O 1
ATOM 920 N N . THR A 1 125 ? -16.054 2.626 33.711 1.00 65.12 125 THR A N 1
ATOM 921 C CA . THR A 1 125 ? -16.034 2.739 35.164 1.00 65.12 125 THR A CA 1
ATOM 922 C C . THR A 1 125 ? -17.043 3.842 35.458 1.00 65.12 125 THR A C 1
ATOM 924 O O . THR A 1 125 ? -16.779 4.993 35.087 1.00 65.12 125 THR A O 1
ATOM 927 N N . PRO A 1 126 ? -18.232 3.544 36.024 1.00 62.25 126 PRO A N 1
ATOM 928 C CA . PRO A 1 126 ? -19.137 4.606 36.406 1.00 62.25 126 PRO A CA 1
ATOM 929 C C . PRO A 1 126 ? -18.338 5.463 37.374 1.00 62.25 126 PRO A C 1
ATOM 931 O O . PRO A 1 126 ? -17.843 4.963 38.385 1.00 62.25 126 PRO A O 1
ATOM 934 N N . LYS A 1 127 ? -18.137 6.738 37.034 1.00 61.91 127 LYS A N 1
ATOM 935 C CA . LYS A 1 127 ? -17.564 7.696 37.972 1.00 61.91 127 LYS A CA 1
ATOM 936 C C . LYS A 1 127 ? -18.492 7.619 39.174 1.00 61.91 127 LYS A C 1
ATOM 938 O O . LYS A 1 127 ? -19.643 8.053 39.067 1.00 61.91 127 LYS A O 1
ATOM 943 N N . LEU A 1 128 ? -18.043 6.961 40.247 1.00 61.16 128 LEU A N 1
ATOM 944 C CA . LEU A 1 128 ? -18.816 6.803 41.466 1.00 61.16 128 LEU A CA 1
ATOM 945 C C . LEU A 1 128 ? -18.976 8.225 41.976 1.00 61.16 128 LEU A C 1
ATOM 947 O O . LEU A 1 128 ? -18.083 8.814 42.580 1.00 61.16 128 LEU A O 1
ATOM 951 N N . THR A 1 129 ? -20.067 8.849 41.558 1.00 60.72 129 THR A N 1
ATOM 952 C CA . THR A 1 129 ? -20.364 10.217 41.909 1.00 60.72 129 THR A CA 1
ATOM 953 C C . THR A 1 129 ? -20.866 10.073 43.321 1.00 60.72 129 THR A C 1
ATOM 955 O O . THR A 1 129 ? -22.047 9.803 43.532 1.00 60.72 129 THR A O 1
ATOM 958 N N . THR A 1 130 ? -19.946 10.129 44.283 1.00 60.78 130 THR A N 1
ATOM 959 C CA . THR A 1 130 ? -20.265 10.203 45.701 1.00 60.78 130 THR A CA 1
ATOM 960 C C . THR A 1 130 ? -21.080 11.475 45.876 1.00 60.78 130 THR A C 1
ATOM 962 O O . THR A 1 130 ? -20.548 12.562 46.098 1.00 60.78 130 THR A O 1
ATOM 965 N N . ARG A 1 131 ? -22.397 11.363 45.676 1.00 54.53 131 ARG A N 1
ATOM 966 C CA . ARG A 1 131 ? -23.360 12.394 46.026 1.00 54.53 131 ARG A CA 1
ATOM 967 C C . ARG A 1 131 ? -23.223 12.542 47.529 1.00 54.53 131 ARG A C 1
ATOM 969 O O . ARG A 1 131 ? -23.737 11.727 48.288 1.00 54.53 131 ARG A O 1
ATOM 976 N N . LYS A 1 132 ? -22.498 13.574 47.956 1.00 63.53 132 LYS A N 1
ATOM 977 C CA . LYS A 1 132 ? -22.582 14.078 49.320 1.00 63.53 132 LYS A CA 1
ATOM 978 C C . LYS A 1 132 ? -24.059 14.408 49.526 1.00 63.53 132 LYS A C 1
ATOM 980 O O . LYS A 1 132 ? -24.588 15.298 48.859 1.00 63.53 132 LYS A O 1
ATOM 985 N N . ILE A 1 133 ? -24.746 13.605 50.336 1.00 59.28 133 ILE A N 1
ATOM 986 C CA . ILE A 1 133 ? -26.143 13.830 50.702 1.00 59.28 133 ILE A CA 1
ATOM 987 C C . ILE A 1 133 ? -26.141 15.100 51.549 1.00 59.28 133 ILE A C 1
ATOM 989 O O . ILE A 1 133 ? -25.942 15.060 52.758 1.00 59.28 133 ILE A O 1
ATOM 993 N N . THR A 1 134 ? -26.276 16.251 50.900 1.00 54.88 134 THR A N 1
ATOM 994 C CA . THR A 1 134 ? -26.585 17.497 51.587 1.00 54.88 134 THR A CA 1
ATOM 995 C C . THR A 1 134 ? -28.099 17.555 51.678 1.00 54.88 134 THR A C 1
ATOM 997 O O . THR A 1 134 ? -28.785 17.758 50.678 1.00 54.88 134 THR A O 1
ATOM 1000 N N . THR A 1 135 ? -28.620 17.307 52.876 1.00 57.56 135 THR A N 1
ATOM 1001 C CA . THR A 1 135 ? -30.036 17.436 53.217 1.00 57.56 135 THR A CA 1
ATOM 1002 C C . THR A 1 135 ? -30.453 18.897 53.056 1.00 57.56 135 THR A C 1
ATOM 1004 O O . THR A 1 135 ? -30.357 19.691 53.988 1.00 57.56 135 THR A O 1
ATOM 1007 N N . THR A 1 136 ? -30.874 19.291 51.855 1.00 52.75 136 THR A N 1
ATOM 1008 C CA . THR A 1 136 ? -31.448 20.615 51.602 1.00 52.75 136 THR A CA 1
ATOM 1009 C C . THR A 1 136 ? -32.968 20.499 51.620 1.00 52.75 136 THR A C 1
ATOM 1011 O O . THR A 1 136 ? -33.560 19.735 50.860 1.00 52.75 136 THR A O 1
ATOM 1014 N N . LYS A 1 137 ? -33.586 21.241 52.546 1.00 57.12 137 LYS A N 1
ATOM 1015 C CA . LYS A 1 137 ? -35.035 21.412 52.714 1.00 57.12 137 LYS A CA 1
ATOM 1016 C C . LYS A 1 137 ? -35.713 21.617 51.353 1.00 57.12 137 LYS A C 1
ATOM 1018 O O . LYS A 1 137 ? -35.331 22.510 50.604 1.00 57.12 137 LYS A O 1
ATOM 1023 N N . SER A 1 138 ? -36.731 20.803 51.069 1.00 46.28 138 SER A N 1
ATOM 1024 C CA . SER A 1 138 ? -37.582 20.937 49.884 1.00 46.28 138 SER A CA 1
ATOM 1025 C C . SER A 1 138 ? -38.162 22.347 49.791 1.00 46.28 138 SER A C 1
ATOM 1027 O O . SER A 1 138 ? -38.908 22.775 50.670 1.00 46.28 138 SER A O 1
ATOM 1029 N N . THR A 1 139 ? -37.851 23.055 48.709 1.00 57.50 139 THR A N 1
ATOM 1030 C CA . THR A 1 139 ? -38.657 24.177 48.226 1.00 57.50 139 THR A CA 1
ATOM 1031 C C . THR A 1 139 ? -39.255 23.756 46.895 1.00 57.50 139 THR A C 1
ATOM 1033 O O . THR A 1 139 ? -38.551 23.492 45.923 1.00 57.50 139 THR A O 1
ATOM 1036 N N . THR A 1 140 ? -40.575 23.613 46.906 1.00 54.62 140 THR A N 1
ATOM 1037 C CA . THR A 1 140 ? -41.414 23.205 45.784 1.00 54.62 140 THR A CA 1
ATOM 1038 C C . THR A 1 140 ? -41.406 24.295 44.717 1.00 54.62 140 THR A C 1
ATOM 1040 O O . THR A 1 140 ? -42.132 25.281 44.835 1.00 54.62 140 THR A O 1
ATOM 1043 N N . THR A 1 141 ? -40.612 24.122 43.661 1.00 53.09 141 THR A N 1
ATOM 1044 C CA . THR A 1 141 ? -40.656 25.012 42.494 1.00 53.09 141 THR A CA 1
ATOM 1045 C C . THR A 1 141 ? -41.470 24.361 41.382 1.00 53.09 141 THR A C 1
ATOM 1047 O O . THR A 1 141 ? -41.153 23.288 40.874 1.00 53.09 141 THR A O 1
ATOM 1050 N N . ARG A 1 142 ? -42.570 25.038 41.056 1.00 53.88 142 ARG A N 1
ATOM 1051 C CA . ARG A 1 142 ? -43.603 24.697 40.078 1.00 53.88 142 ARG A CA 1
ATOM 1052 C C . ARG A 1 142 ? -43.007 24.472 38.681 1.00 53.88 142 ARG A C 1
ATOM 1054 O O . ARG A 1 142 ? -42.294 25.326 38.164 1.00 53.88 142 ARG A O 1
ATOM 1061 N N . ALA A 1 143 ? -43.329 23.328 38.082 1.00 49.06 143 ALA A N 1
ATOM 1062 C CA . ALA A 1 143 ? -42.894 22.941 36.746 1.00 49.06 143 ALA A CA 1
ATOM 1063 C C . ALA A 1 143 ? -43.572 23.791 35.659 1.00 49.06 143 ALA A C 1
ATOM 1065 O O . ALA A 1 143 ? -44.801 23.856 35.591 1.00 49.06 143 ALA A O 1
ATOM 1066 N N . THR A 1 144 ? -42.768 24.389 34.779 1.00 58.78 144 THR A N 1
ATOM 1067 C CA . THR A 1 144 ? -43.234 25.041 33.548 1.00 58.78 144 THR A CA 1
ATOM 1068 C C . THR A 1 144 ? -42.815 24.182 32.361 1.00 58.78 144 THR A C 1
ATOM 1070 O O . THR A 1 144 ? -41.646 24.133 31.979 1.00 58.78 144 THR A O 1
ATOM 1073 N N . THR A 1 145 ? -43.780 23.471 31.789 1.00 54.81 145 THR A N 1
ATOM 1074 C CA . THR A 1 145 ? -43.615 22.580 30.638 1.00 54.81 145 THR A CA 1
ATOM 1075 C C . THR A 1 145 ? -43.303 23.394 29.379 1.00 54.81 145 THR A C 1
ATOM 1077 O O . THR A 1 145 ? -44.183 24.064 28.838 1.00 54.81 145 THR A O 1
ATOM 1080 N N . ARG A 1 146 ? -42.062 23.344 28.878 1.00 52.28 146 ARG A N 1
ATOM 1081 C CA . ARG A 1 146 ? -41.732 23.827 27.527 1.00 52.28 146 ARG A CA 1
ATOM 1082 C C . ARG A 1 146 ? -41.838 22.679 26.528 1.00 52.28 146 ARG A C 1
ATOM 1084 O O . ARG A 1 146 ? -41.086 21.713 26.577 1.00 52.28 146 ARG A O 1
ATOM 1091 N N . LYS A 1 147 ? -42.805 22.824 25.625 1.00 56.03 147 LYS A N 1
ATOM 1092 C CA . LYS A 1 147 ? -43.061 21.971 24.465 1.00 56.03 147 LYS A CA 1
ATOM 1093 C C . LYS A 1 147 ? -41.896 22.122 23.479 1.00 56.03 147 LYS A C 1
ATOM 1095 O O . LYS A 1 147 ? -41.715 23.193 22.908 1.00 56.03 147 LYS A O 1
ATOM 1100 N N . ILE A 1 148 ? -41.093 21.073 23.320 1.00 58.56 148 ILE A N 1
ATOM 1101 C CA . ILE A 1 148 ? -39.997 21.025 22.346 1.00 58.56 148 ILE A CA 1
ATOM 1102 C C . ILE A 1 148 ? -40.579 20.542 21.017 1.00 58.56 148 ILE A C 1
ATOM 1104 O O . ILE A 1 148 ? -41.058 19.416 20.908 1.00 58.56 148 ILE A O 1
ATOM 1108 N N . THR A 1 149 ? -40.579 21.420 20.020 1.00 56.75 149 THR A N 1
ATOM 1109 C CA . THR A 1 149 ? -40.935 21.118 18.629 1.00 56.75 149 THR A CA 1
ATOM 1110 C C . THR A 1 149 ? -39.736 20.516 17.903 1.00 56.75 149 THR A C 1
ATOM 1112 O O . THR A 1 149 ? -38.695 21.156 17.773 1.00 56.75 149 THR A O 1
ATOM 1115 N N . THR A 1 150 ? -39.900 19.286 17.426 1.00 68.06 150 THR A N 1
ATOM 1116 C CA . THR A 1 150 ? -38.909 18.526 16.659 1.00 68.06 150 THR A CA 1
ATOM 1117 C C . THR A 1 150 ? -38.757 19.102 15.241 1.00 68.06 150 THR A C 1
ATOM 1119 O O . THR A 1 150 ? -39.763 19.209 14.534 1.00 68.06 150 THR A O 1
ATOM 1122 N N . PRO A 1 151 ? -37.545 19.473 14.786 1.00 62.34 151 PRO A N 1
ATOM 1123 C CA . PRO A 1 151 ? -37.329 19.917 13.413 1.00 62.34 151 PRO A CA 1
ATOM 1124 C C . PRO A 1 151 ? -37.422 18.751 12.415 1.00 62.34 151 PRO A C 1
ATOM 1126 O O . PRO A 1 151 ? -36.941 17.644 12.654 1.00 62.34 151 PRO A O 1
ATOM 1129 N N . LYS A 1 152 ? -38.081 19.035 11.288 1.00 66.94 152 LYS A N 1
ATOM 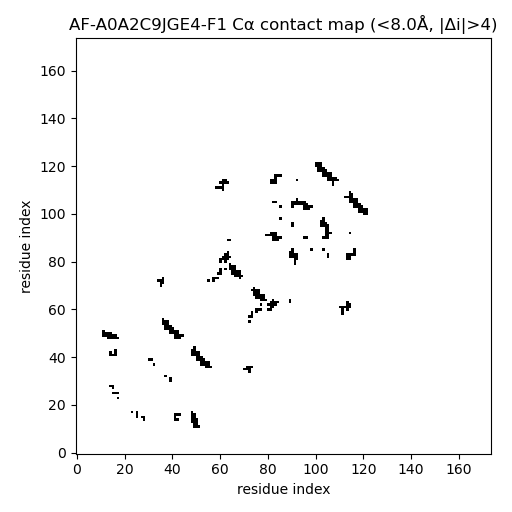1130 C CA . LYS A 1 152 ? -38.366 18.128 10.169 1.00 66.94 152 LYS A CA 1
ATOM 1131 C C . LYS A 1 152 ? -37.076 17.781 9.400 1.00 66.94 152 LYS A C 1
ATOM 1133 O O . LYS A 1 152 ? -36.309 18.696 9.106 1.00 66.94 152 LYS A O 1
ATOM 1138 N N . PRO A 1 153 ? -36.839 16.508 9.034 1.00 54.44 153 PRO A N 1
ATOM 1139 C CA . PRO A 1 153 ? -35.645 16.109 8.293 1.00 54.44 153 PRO A CA 1
ATOM 1140 C C . PRO A 1 153 ? -35.689 16.611 6.842 1.00 54.44 153 PRO A C 1
ATOM 1142 O O . PRO A 1 153 ? -36.659 16.379 6.117 1.00 54.44 153 PRO A O 1
ATOM 1145 N N . THR A 1 154 ? -34.620 17.290 6.423 1.00 57.38 154 THR A N 1
ATOM 1146 C CA . THR A 1 154 ? -34.402 17.758 5.049 1.00 57.38 154 THR A CA 1
ATOM 1147 C C . THR A 1 154 ? -33.691 16.665 4.255 1.00 57.38 154 THR A C 1
ATOM 1149 O O . THR A 1 154 ? -32.545 16.324 4.535 1.00 57.38 154 THR A O 1
ATOM 1152 N N . THR A 1 155 ? -34.384 16.089 3.275 1.00 58.19 155 THR A N 1
ATOM 1153 C CA . THR A 1 155 ? -33.860 15.043 2.390 1.00 58.19 155 THR A CA 1
ATOM 1154 C C . THR A 1 155 ? -33.095 15.680 1.229 1.00 58.19 155 THR A C 1
ATOM 1156 O O . THR A 1 155 ? -33.699 16.279 0.339 1.00 58.19 155 THR A O 1
ATOM 1159 N N . THR A 1 156 ? -31.769 15.547 1.213 1.00 56.97 156 THR A N 1
ATOM 1160 C CA . THR A 1 156 ? -30.936 15.992 0.087 1.00 56.97 156 THR A CA 1
ATOM 1161 C C . THR A 1 156 ? -30.855 14.878 -0.955 1.00 56.97 156 THR A C 1
ATOM 1163 O O . THR A 1 156 ? -30.319 13.801 -0.705 1.00 56.97 156 THR A O 1
ATOM 1166 N N . ARG A 1 157 ? -31.442 15.130 -2.126 1.00 53.25 157 ARG A N 1
ATOM 1167 C CA . ARG A 1 157 ? -31.524 14.208 -3.264 1.00 53.25 157 ARG A CA 1
ATOM 1168 C C . ARG A 1 157 ? -30.175 14.166 -3.993 1.00 53.25 157 ARG A C 1
ATOM 1170 O O . ARG A 1 157 ? -29.731 15.186 -4.509 1.00 53.25 157 ARG A O 1
ATOM 1177 N N . ALA A 1 158 ? -29.534 12.999 -4.033 1.00 57.19 158 ALA A N 1
ATOM 1178 C CA . ALA A 1 158 ? -28.295 12.785 -4.777 1.00 57.19 158 ALA A CA 1
ATOM 1179 C C . ALA A 1 158 ? -28.560 12.783 -6.294 1.00 57.19 158 ALA A C 1
ATOM 1181 O O . ALA A 1 158 ? -29.418 12.046 -6.784 1.00 57.19 158 ALA A O 1
ATOM 1182 N N . THR A 1 159 ? -27.823 13.611 -7.032 1.00 56.03 159 THR A N 1
ATOM 1183 C CA . THR A 1 159 ? -27.895 13.711 -8.495 1.00 56.03 159 THR A CA 1
ATOM 1184 C C . THR A 1 159 ? -26.805 12.836 -9.108 1.00 56.03 159 THR A C 1
ATOM 1186 O O . THR A 1 159 ? -25.631 13.201 -9.121 1.00 56.03 159 THR A O 1
ATOM 1189 N N . THR A 1 160 ? -27.182 11.666 -9.616 1.00 56.53 160 THR A N 1
ATOM 1190 C CA . THR A 1 160 ? -26.279 10.754 -10.325 1.00 56.53 160 THR A CA 1
ATOM 1191 C C . THR A 1 160 ? -25.965 11.323 -11.711 1.00 56.53 160 THR A C 1
ATOM 1193 O O . THR A 1 160 ? -26.841 11.397 -12.571 1.00 56.53 160 THR A O 1
ATOM 1196 N N . LYS A 1 161 ? -24.718 11.750 -11.946 1.00 55.56 161 LYS A N 1
ATOM 1197 C CA . LYS A 1 161 ? -24.229 12.105 -13.287 1.00 55.56 161 LYS A CA 1
ATOM 1198 C C . LYS A 1 161 ? -23.828 10.831 -14.031 1.00 55.56 161 LYS A C 1
ATOM 1200 O O . LYS A 1 161 ? -22.825 10.204 -13.709 1.00 55.56 161 LYS A O 1
ATOM 1205 N N . THR A 1 162 ? -24.616 10.464 -15.036 1.00 50.75 162 THR A N 1
ATOM 1206 C CA . THR A 1 162 ? -24.318 9.386 -15.984 1.00 50.75 162 THR A CA 1
ATOM 1207 C C . THR A 1 162 ? -23.373 9.907 -17.067 1.00 50.75 162 THR A C 1
ATOM 1209 O O . THR A 1 162 ? -23.780 10.679 -17.935 1.00 50.75 162 THR A O 1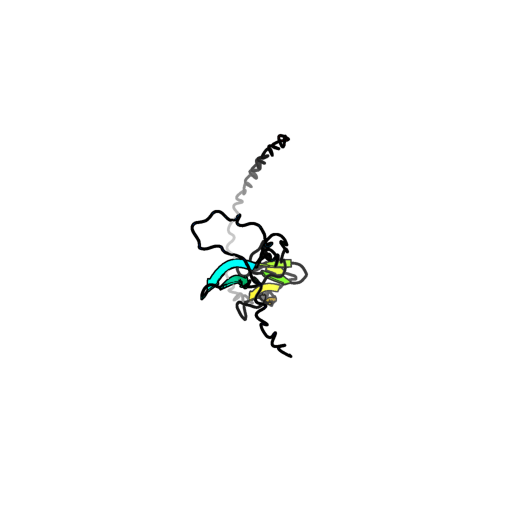
ATOM 1212 N N . THR A 1 163 ? -22.106 9.495 -17.036 1.00 58.16 163 THR A N 1
ATOM 1213 C CA . THR A 1 163 ? -21.136 9.831 -18.087 1.00 58.16 163 THR A CA 1
ATOM 1214 C C . THR A 1 163 ? -21.263 8.833 -19.238 1.00 58.16 163 THR A C 1
ATOM 1216 O O . THR A 1 163 ? -21.025 7.636 -19.086 1.00 58.16 163 THR A O 1
ATOM 1219 N N . LYS A 1 164 ? -21.688 9.334 -20.398 1.00 56.00 164 LYS A N 1
ATOM 1220 C CA . LYS A 1 164 ? -21.926 8.580 -21.633 1.00 56.00 164 LYS A CA 1
ATOM 1221 C C . LYS A 1 164 ? -20.581 8.195 -22.271 1.00 56.00 164 LYS A C 1
ATOM 1223 O O . LYS A 1 164 ? -19.825 9.066 -22.689 1.00 56.00 164 LYS A O 1
ATOM 1228 N N . LYS A 1 165 ? -20.280 6.894 -22.328 1.00 59.12 165 LYS A N 1
ATOM 1229 C CA . LYS A 1 165 ? -19.077 6.326 -22.962 1.00 59.12 165 LYS A CA 1
ATOM 1230 C C . LYS A 1 165 ? -19.228 6.370 -24.488 1.00 59.12 165 LYS A C 1
ATOM 1232 O O . LYS A 1 165 ? -20.096 5.702 -25.042 1.00 59.12 165 LYS A O 1
ATOM 1237 N N . THR A 1 166 ? -18.400 7.169 -25.159 1.00 54.78 166 THR A N 1
ATOM 1238 C CA . THR A 1 166 ? -18.362 7.287 -26.625 1.00 54.78 166 THR A CA 1
ATOM 1239 C C . THR A 1 166 ? -17.393 6.255 -27.195 1.00 54.78 166 THR A C 1
ATOM 1241 O O . THR A 1 166 ? -16.178 6.394 -27.074 1.00 54.78 166 THR A O 1
ATOM 1244 N N . THR A 1 167 ? -17.928 5.207 -27.815 1.00 59.91 167 THR A N 1
ATOM 1245 C CA . THR A 1 167 ? -17.154 4.160 -28.491 1.00 59.91 167 THR A CA 1
ATOM 1246 C C . THR A 1 167 ? -16.714 4.662 -29.869 1.00 59.91 167 THR A C 1
ATOM 1248 O O . THR A 1 167 ? -17.549 4.843 -30.756 1.00 59.91 167 THR A O 1
ATOM 1251 N N . LYS A 1 168 ? -15.413 4.909 -30.070 1.00 60.41 168 LYS A N 1
ATOM 1252 C CA . LYS A 1 168 ? -14.848 5.149 -31.408 1.00 60.41 168 LYS A CA 1
ATOM 1253 C C . LYS A 1 168 ? -14.636 3.811 -32.124 1.00 60.41 168 LYS A C 1
ATOM 1255 O O . LYS A 1 168 ? -13.981 2.914 -31.607 1.00 60.41 168 LYS A O 1
ATOM 1260 N N . LYS A 1 169 ? -15.225 3.710 -33.314 1.00 64.31 169 LYS A N 1
ATOM 1261 C CA . LYS A 1 169 ? -15.138 2.592 -34.260 1.00 64.31 169 LYS A CA 1
ATOM 1262 C C . LYS A 1 169 ? -13.760 2.601 -34.949 1.00 64.31 169 LYS A C 1
ATOM 1264 O O . LYS A 1 169 ? -13.361 3.673 -35.403 1.00 64.31 169 LYS A O 1
ATOM 1269 N N . PRO A 1 170 ? -13.045 1.468 -35.062 1.00 61.03 170 PRO A N 1
ATOM 1270 C CA . PRO A 1 170 ? -11.814 1.414 -35.840 1.00 61.03 170 PRO A CA 1
ATOM 1271 C C . PRO A 1 170 ? -12.140 1.481 -37.338 1.00 61.03 170 PRO A C 1
ATOM 1273 O O . PRO A 1 170 ? -12.985 0.741 -37.846 1.00 61.03 170 PRO A O 1
ATOM 1276 N N . ILE A 1 171 ? -11.481 2.414 -38.024 1.00 67.19 171 ILE A N 1
ATOM 1277 C CA . ILE A 1 171 ? -11.443 2.516 -39.482 1.00 67.19 171 ILE A CA 1
ATOM 1278 C C . ILE A 1 171 ? -10.404 1.506 -39.962 1.00 67.19 171 ILE A C 1
ATOM 1280 O O . ILE A 1 171 ? -9.241 1.565 -39.569 1.00 67.19 171 ILE A O 1
ATOM 1284 N N . GLY A 1 172 ? -10.858 0.548 -40.765 1.00 66.00 172 GLY A N 1
ATOM 1285 C CA . GLY A 1 172 ? -9.984 -0.381 -41.461 1.00 66.00 172 GLY A CA 1
ATOM 1286 C C . GLY A 1 172 ? -9.227 0.314 -42.590 1.00 66.00 172 GLY A C 1
ATOM 1287 O O . GLY A 1 172 ? -9.828 1.095 -43.320 1.00 66.00 172 GLY A O 1
ATOM 1288 N N . LYS A 1 173 ? -7.927 -0.003 -42.652 1.00 49.31 173 LYS A N 1
ATOM 1289 C CA . LYS A 1 173 ? -7.119 -0.463 -43.800 1.00 49.31 173 LYS A CA 1
ATOM 1290 C C . LYS A 1 173 ? -7.229 0.228 -45.171 1.00 49.31 173 LYS A C 1
ATOM 1292 O O . LYS A 1 173 ? -8.281 0.719 -45.570 1.00 49.31 173 LYS A O 1
ATOM 1297 N N . PRO A 1 174 ? -6.120 0.218 -45.925 1.00 69.31 174 PRO A N 1
ATOM 1298 C CA . PRO A 1 174 ? -5.807 -0.946 -46.782 1.00 69.31 174 PRO A CA 1
ATOM 1299 C C . PRO A 1 174 ? -4.778 -1.933 -46.206 1.00 69.31 174 PRO A C 1
ATOM 1301 O O . PRO A 1 174 ? -3.784 -1.473 -45.611 1.00 69.31 174 PRO A O 1
#